Protein AF-A0A969UA60-F1 (afdb_monomer)

Sequence (97 aa):
MLKIASQAKLKPTVFSGFDSRGTWYIPGGDSYAAKFIADAGGDYIWKNDRTTGSLNLSFEQVFDRAQTAEVWINSSQAWRSVDDVINPIVGIANLGL

Solvent-accessible surface area (backbone atoms only — not comparable to full-atom values): 5521 Å² total; per-residue (Å²): 105,57,81,60,28,73,67,50,89,68,55,53,36,27,45,53,35,37,76,60,95,74,36,28,44,27,56,16,18,58,8,71,64,34,49,52,39,44,50,63,30,34,38,46,82,47,55,86,41,82,40,58,53,66,44,81,36,48,63,66,66,44,46,78,68,48,72,82,39,77,37,78,50,72,69,52,90,83,57,86,50,70,62,40,45,65,34,57,89,72,19,70,48,55,75,79,116

pLDDT: mean 86.52, std 13.71, range [45.22, 98.19]

Secondary structure (DSSP, 8-state):
-HHHHTT-S---EEEE-EEETTEEEEE-TTSHHHHHHHHTT-EETTTT---SSEEEE-HHHHHHHHTT-SEEE---SS--SHHHHH-TTTSGGGS--

Radius of gyration: 13.97 Å; Cα contacts (8 Å, |Δi|>4): 162; chains: 1; bounding box: 24×28×43 Å

Mean predicted aligned error: 5.93 Å

Nearest PDB structures (foldseek):
  4m7o-assembly1_A  TM=7.625E-01  e=9.630E-04  Staphylococcus epidermidis ATCC 12228
  5joq-assembly1_A  TM=7.403E-01  e=1.637E-03  Listeria monocytogenes EGD-e
  4mlz-assembly2_B  TM=7.071E-01  e=4.425E-03  Jonesia denitrifi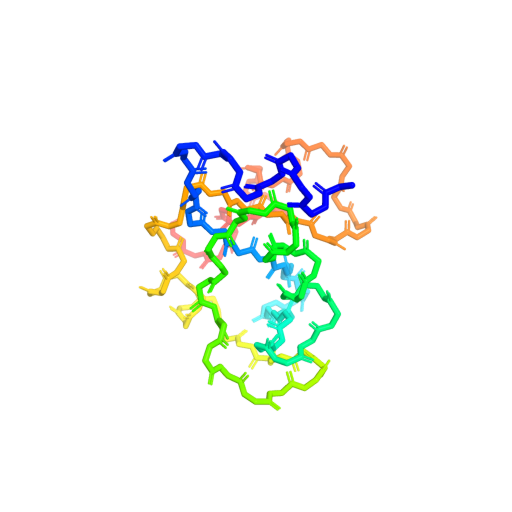cans DSM 20603
  2q8q-assembly1_A  TM=8.078E-01  e=2.480E-02  Staphylococcus aureus subsp. aureus N315
  3be6-assembly2_D  TM=6.530E-01  e=1.812E-01  unclassified

Structure (mmCIF, N/CA/C/O backbone):
data_AF-A0A969UA60-F1
#
_entry.id   AF-A0A969UA60-F1
#
loop_
_atom_site.group_PDB
_atom_site.id
_atom_site.type_symbol
_atom_site.label_atom_id
_atom_site.label_alt_id
_atom_site.label_comp_id
_atom_site.label_asym_id
_atom_site.label_entity_id
_atom_site.label_seq_id
_atom_site.pdbx_PDB_ins_code
_atom_site.Cartn_x
_atom_site.Cartn_y
_atom_site.Cartn_z
_atom_site.occupancy
_atom_site.B_iso_or_equiv
_atom_site.auth_seq_id
_atom_site.auth_comp_id
_atom_site.auth_asym_id
_atom_site.auth_atom_id
_atom_site.pdbx_PDB_model_num
ATOM 1 N N . MET A 1 1 ? 0.661 6.350 19.074 1.00 60.22 1 MET A N 1
ATOM 2 C CA . MET A 1 1 ? -0.091 5.923 17.873 1.00 60.22 1 MET A CA 1
ATOM 3 C C . MET A 1 1 ? -0.913 4.665 18.129 1.00 60.22 1 MET A C 1
ATOM 5 O O . MET A 1 1 ? -2.128 4.792 18.147 1.00 60.22 1 MET A O 1
ATOM 9 N N . LEU A 1 2 ? -0.307 3.516 18.461 1.00 72.06 2 LEU A N 1
ATOM 10 C CA . LEU A 1 2 ? -1.031 2.237 18.631 1.00 72.06 2 LEU A CA 1
ATOM 11 C C . LEU A 1 2 ? -2.231 2.269 19.601 1.00 72.06 2 LEU A C 1
ATOM 13 O O . LEU A 1 2 ? -3.267 1.689 19.305 1.00 72.06 2 LEU A O 1
ATOM 17 N N . LYS A 1 3 ? -2.135 2.991 20.729 1.00 76.12 3 LYS A N 1
ATOM 18 C CA . LYS A 1 3 ? -3.232 3.114 21.714 1.00 76.12 3 LYS A CA 1
ATOM 19 C C . LYS A 1 3 ? -4.482 3.822 21.169 1.00 76.12 3 LYS A C 1
ATOM 21 O O . LYS A 1 3 ? -5.576 3.556 21.644 1.00 76.12 3 LYS A O 1
ATOM 26 N N . ILE A 1 4 ? -4.311 4.748 20.226 1.00 78.69 4 ILE A N 1
ATOM 27 C CA . ILE A 1 4 ? -5.421 5.500 19.622 1.00 78.69 4 ILE A CA 1
ATOM 28 C C . ILE A 1 4 ? -5.987 4.698 18.446 1.00 78.69 4 ILE A C 1
ATOM 30 O O . ILE A 1 4 ? -7.197 4.532 18.345 1.00 78.69 4 ILE A O 1
ATOM 34 N N . ALA A 1 5 ? -5.113 4.125 17.610 1.00 77.12 5 ALA A N 1
ATOM 35 C CA . ALA A 1 5 ? -5.514 3.291 16.477 1.00 77.12 5 ALA A CA 1
ATOM 36 C C . ALA A 1 5 ? -6.301 2.041 16.912 1.00 77.12 5 ALA A C 1
ATOM 38 O O . ALA A 1 5 ? -7.282 1.676 16.272 1.00 77.12 5 ALA A O 1
ATOM 39 N N . SER A 1 6 ? -5.950 1.419 18.044 1.00 75.19 6 SER A N 1
ATOM 40 C CA . SER A 1 6 ? -6.684 0.256 18.565 1.00 75.19 6 SER A CA 1
ATOM 41 C C . SER A 1 6 ? -8.114 0.568 19.021 1.00 75.19 6 SER A C 1
ATOM 43 O O . SER A 1 6 ? -8.918 -0.351 19.164 1.00 75.19 6 SER A O 1
ATOM 45 N N . GLN A 1 7 ? -8.440 1.844 19.238 1.00 82.19 7 GLN A N 1
ATOM 46 C CA . GLN A 1 7 ? -9.776 2.314 19.614 1.00 82.19 7 GLN A CA 1
ATOM 47 C C . GLN A 1 7 ? -10.610 2.750 18.402 1.00 82.19 7 GLN A C 1
ATOM 49 O O . GLN A 1 7 ? -11.782 3.104 18.558 1.00 82.19 7 GLN A O 1
ATOM 54 N N . ALA A 1 8 ? -10.029 2.736 17.198 1.00 82.69 8 ALA A N 1
ATOM 55 C CA . ALA A 1 8 ? -10.742 3.070 15.978 1.00 82.69 8 ALA A CA 1
ATOM 56 C C . ALA A 1 8 ? -11.856 2.045 15.721 1.00 82.69 8 ALA A C 1
ATOM 58 O O . ALA A 1 8 ? -11.627 0.835 15.687 1.00 82.69 8 ALA A O 1
ATOM 59 N N . LYS A 1 9 ? -13.083 2.544 15.543 1.00 82.38 9 LYS A N 1
ATOM 60 C CA . LYS A 1 9 ? -14.250 1.709 15.219 1.00 82.38 9 LYS A CA 1
ATOM 61 C C . LYS A 1 9 ? -14.244 1.241 13.765 1.00 82.38 9 LYS A C 1
ATOM 63 O O . LYS A 1 9 ? -14.787 0.184 13.471 1.00 82.38 9 LYS A O 1
ATOM 68 N N . LEU A 1 10 ? -13.650 2.037 12.879 1.00 86.50 10 LEU A N 1
ATOM 69 C CA . LEU A 1 10 ? -13.512 1.730 11.462 1.00 86.50 10 LEU A CA 1
ATOM 70 C C . LEU A 1 10 ? -12.097 1.214 11.199 1.00 86.50 10 LEU A C 1
ATOM 72 O O . LEU A 1 10 ? -11.128 1.831 11.642 1.00 86.50 10 LEU A O 1
ATOM 76 N N . LYS A 1 11 ? -11.999 0.112 10.459 1.00 91.50 11 LYS A N 1
ATOM 77 C CA . LYS A 1 11 ? -10.744 -0.415 9.922 1.00 91.50 11 LYS A CA 1
ATOM 78 C C . LYS A 1 11 ? -10.909 -0.534 8.412 1.00 91.50 11 LYS A C 1
ATOM 80 O O . LYS A 1 11 ? -11.343 -1.593 7.961 1.00 91.50 11 LYS A O 1
ATOM 85 N N . PRO A 1 12 ? -10.682 0.553 7.654 1.00 95.75 12 PRO A N 1
ATOM 86 C CA . PRO A 1 12 ? -10.914 0.520 6.222 1.00 95.75 12 PRO A CA 1
ATOM 87 C C . PRO A 1 12 ? -10.009 -0.527 5.582 1.00 95.75 12 PRO A C 1
ATOM 89 O O . PRO A 1 12 ? -8.875 -0.727 6.026 1.00 95.75 12 PRO A O 1
ATOM 92 N N . THR A 1 13 ? -10.495 -1.171 4.534 1.00 98.12 13 THR A N 1
ATOM 93 C CA . THR A 1 13 ? -9.658 -1.994 3.664 1.00 98.12 13 THR A CA 1
ATOM 94 C C . THR A 1 13 ? -8.722 -1.092 2.865 1.00 98.12 13 THR A C 1
ATOM 96 O O . THR A 1 13 ? -9.145 -0.130 2.224 1.00 98.12 13 THR A O 1
ATOM 99 N N . VAL A 1 14 ? -7.422 -1.370 2.939 1.00 97.75 14 VAL A N 1
ATOM 100 C CA . VAL A 1 14 ? -6.380 -0.520 2.352 1.00 97.75 14 VAL A CA 1
ATOM 101 C C . VAL A 1 14 ? -5.500 -1.346 1.434 1.00 97.75 14 VAL A C 1
ATOM 103 O O . VAL A 1 14 ? -5.114 -2.470 1.765 1.00 97.75 14 VAL A O 1
ATOM 106 N N . PHE A 1 15 ? -5.081 -0.750 0.325 1.00 96.06 15 PHE A N 1
ATOM 107 C CA . PHE A 1 15 ? -3.912 -1.221 -0.396 1.00 96.06 15 PHE A CA 1
ATOM 108 C C . PHE A 1 15 ? -2.933 -0.108 -0.734 1.00 96.06 15 PHE A C 1
ATOM 110 O O . PHE A 1 15 ? -3.258 1.075 -0.666 1.00 96.06 15 PHE A O 1
ATOM 117 N N . SER A 1 16 ? -1.709 -0.495 -1.077 1.00 95.38 16 SER A N 1
ATOM 118 C CA . SER A 1 16 ? -0.647 0.422 -1.462 1.00 95.38 16 SER A CA 1
ATOM 119 C C . SER A 1 16 ? 0.141 -0.146 -2.629 1.00 95.38 16 SER A C 1
ATOM 121 O O . SER A 1 16 ? 0.091 -1.346 -2.896 1.00 95.38 16 SER A O 1
ATOM 123 N N . GLY A 1 17 ? 0.852 0.731 -3.323 1.00 92.62 17 GLY A N 1
ATOM 124 C CA . GLY A 1 17 ? 1.631 0.405 -4.504 1.00 92.62 17 GLY A CA 1
ATOM 125 C C . GLY A 1 17 ? 1.294 1.315 -5.672 1.00 92.62 17 GLY A C 1
ATOM 126 O O . GLY A 1 17 ? 0.429 2.195 -5.581 1.00 92.62 17 GLY A O 1
ATOM 127 N N . PHE A 1 18 ? 2.015 1.104 -6.762 1.00 89.81 18 PHE A N 1
ATOM 128 C CA . PHE A 1 18 ? 1.908 1.893 -7.978 1.00 89.81 18 PHE A CA 1
ATOM 129 C C . PHE A 1 18 ? 2.249 1.044 -9.201 1.00 89.81 18 PHE A C 1
ATOM 131 O O . PHE A 1 18 ? 3.015 0.081 -9.110 1.00 89.81 18 PHE A O 1
ATOM 138 N N . ASP A 1 19 ? 1.688 1.434 -10.340 1.00 87.88 19 ASP A N 1
ATOM 139 C CA . ASP A 1 19 ? 2.114 0.965 -11.651 1.00 87.88 19 ASP A CA 1
ATOM 140 C C . ASP A 1 19 ? 3.429 1.640 -12.056 1.00 87.88 19 ASP A C 1
ATOM 142 O O . ASP A 1 19 ? 3.608 2.850 -11.907 1.00 87.88 19 ASP A O 1
ATOM 146 N N . SER A 1 20 ? 4.333 0.857 -12.632 1.00 84.69 20 SER A N 1
ATOM 147 C CA . SER A 1 20 ? 5.393 1.377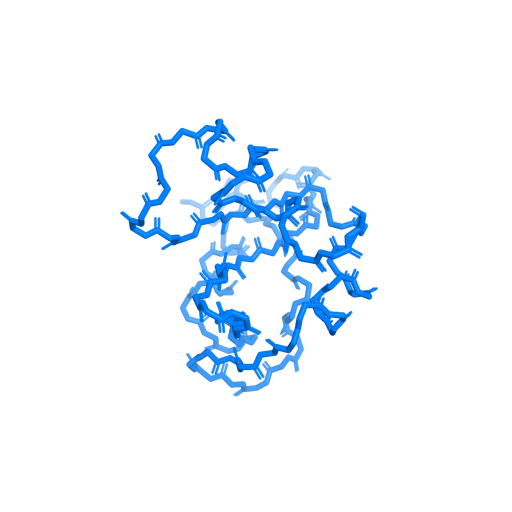 -13.480 1.00 84.69 20 SER A CA 1
ATOM 148 C C . SER A 1 20 ? 5.539 0.479 -14.705 1.00 84.69 2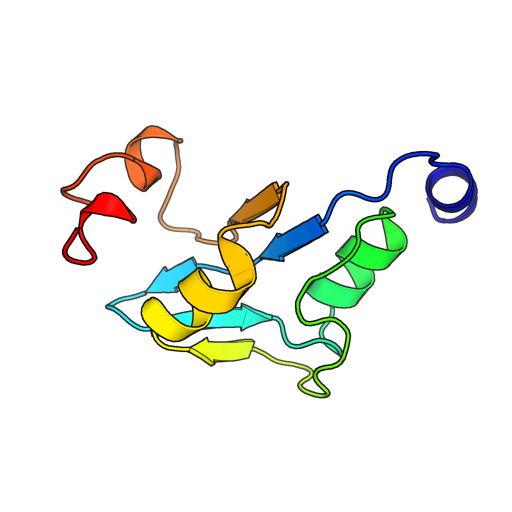0 SER A C 1
ATOM 150 O O . SER A 1 20 ? 6.079 -0.626 -14.623 1.00 84.69 20 SER A O 1
ATOM 152 N N . ARG A 1 21 ? 5.123 1.007 -15.863 1.00 84.12 21 ARG A N 1
ATOM 153 C CA . ARG A 1 21 ? 5.240 0.367 -17.188 1.00 84.12 21 ARG A CA 1
ATOM 154 C C . ARG A 1 21 ? 4.509 -0.981 -17.282 1.00 84.12 21 ARG A C 1
ATOM 156 O O . ARG A 1 21 ? 5.035 -1.924 -17.869 1.00 84.12 21 ARG A O 1
ATOM 163 N N . GLY A 1 22 ? 3.309 -1.075 -16.713 1.00 83.69 22 GLY A N 1
ATOM 164 C CA . GLY A 1 22 ? 2.455 -2.264 -16.771 1.00 83.69 22 GLY A CA 1
ATOM 165 C C . GLY A 1 22 ? 2.760 -3.309 -15.697 1.00 83.69 22 GLY A C 1
ATOM 166 O O . GLY A 1 22 ? 2.127 -4.361 -15.669 1.00 83.69 22 GLY A O 1
ATOM 167 N N . THR A 1 23 ? 3.720 -3.038 -14.809 1.00 89.88 23 THR A N 1
ATOM 168 C CA . THR A 1 23 ? 3.980 -3.853 -13.618 1.00 89.88 23 THR A CA 1
ATOM 169 C C . THR A 1 23 ? 3.617 -3.053 -12.382 1.00 89.88 23 THR A C 1
ATOM 171 O O . THR A 1 23 ? 4.131 -1.956 -12.165 1.00 89.88 23 THR A O 1
ATOM 174 N N . TRP A 1 24 ? 2.754 -3.623 -11.552 1.00 93.06 24 TRP A N 1
ATOM 175 C CA . TRP A 1 24 ? 2.394 -3.062 -10.264 1.00 93.06 24 TRP A CA 1
ATOM 176 C C . TRP A 1 24 ? 3.325 -3.569 -9.174 1.00 93.06 24 TRP A C 1
ATOM 178 O O . TRP A 1 24 ? 3.459 -4.775 -8.963 1.00 93.06 24 TRP A O 1
ATOM 188 N N . TYR A 1 25 ? 3.921 -2.625 -8.455 1.00 94.62 25 TYR A N 1
ATOM 189 C CA . TYR A 1 25 ? 4.796 -2.882 -7.320 1.00 94.62 25 TYR A CA 1
ATOM 190 C C . TYR A 1 25 ? 3.987 -2.728 -6.037 1.00 94.62 25 TYR A C 1
ATOM 192 O O . TYR A 1 25 ? 3.732 -1.616 -5.568 1.00 94.62 25 TYR A O 1
ATOM 200 N N . ILE A 1 26 ? 3.543 -3.859 -5.496 1.00 96.56 26 ILE A N 1
ATOM 201 C CA . ILE A 1 26 ? 2.648 -3.924 -4.339 1.00 96.56 26 ILE A CA 1
ATOM 202 C C . ILE A 1 26 ? 3.444 -4.380 -3.117 1.00 96.56 26 ILE A C 1
ATOM 204 O O . ILE A 1 26 ? 4.041 -5.452 -3.171 1.00 96.56 26 ILE A O 1
ATOM 208 N N . PRO A 1 27 ? 3.463 -3.649 -1.992 1.00 97.31 27 PRO A N 1
ATOM 209 C CA . PRO A 1 27 ? 4.136 -4.122 -0.788 1.00 97.31 27 PRO A CA 1
ATOM 210 C C . PRO A 1 27 ? 3.586 -5.479 -0.321 1.00 97.31 27 PRO A C 1
ATOM 212 O O . PRO A 1 27 ? 2.374 -5.671 -0.227 1.00 97.31 27 PRO A O 1
ATOM 215 N N . GLY A 1 28 ? 4.467 -6.424 -0.007 1.00 97.88 28 GLY A N 1
ATOM 216 C CA . GLY A 1 28 ? 4.074 -7.715 0.558 1.00 97.88 28 GLY A CA 1
ATOM 217 C C . GLY A 1 28 ? 3.492 -7.587 1.970 1.00 97.88 28 GLY A C 1
ATOM 218 O O . GLY A 1 28 ? 3.577 -6.528 2.601 1.00 97.88 28 GLY A O 1
ATOM 219 N N . GLY A 1 29 ? 2.884 -8.655 2.485 1.00 98.06 29 GLY A N 1
ATOM 220 C CA . GLY A 1 29 ? 2.198 -8.629 3.78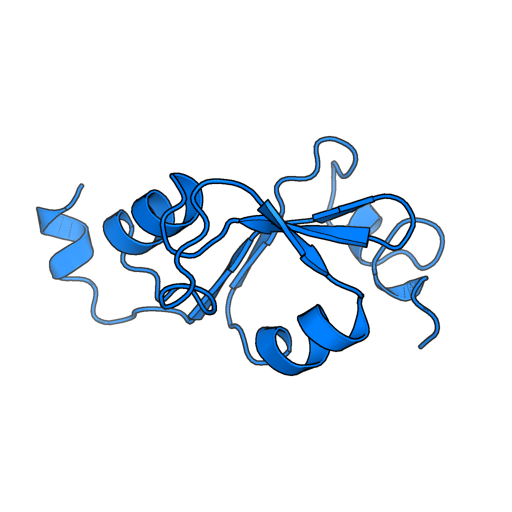5 1.00 98.06 29 GLY A CA 1
ATOM 221 C C . GLY A 1 29 ? 3.135 -8.491 4.989 1.00 98.06 29 GLY A C 1
ATOM 222 O O . GLY A 1 29 ? 2.763 -7.853 5.972 1.00 98.06 29 GLY A O 1
ATOM 223 N N . ASP A 1 30 ? 4.376 -8.970 4.874 1.00 98.19 30 ASP A N 1
ATOM 224 C CA . ASP A 1 30 ? 5.427 -8.816 5.891 1.00 98.19 30 ASP A CA 1
ATOM 225 C C . ASP A 1 30 ? 6.293 -7.552 5.655 1.00 98.19 30 ASP A C 1
ATOM 227 O O . ASP A 1 30 ? 7.351 -7.376 6.267 1.00 98.19 30 ASP A O 1
ATOM 231 N N . SER A 1 31 ? 5.868 -6.649 4.763 1.00 97.62 31 SER A N 1
ATOM 232 C CA . SER A 1 31 ? 6.577 -5.398 4.471 1.00 97.62 31 SER A CA 1
ATOM 233 C C . SER A 1 31 ? 6.379 -4.325 5.549 1.00 97.62 31 SER A C 1
ATOM 235 O O . SER A 1 31 ? 5.399 -4.310 6.301 1.00 97.62 31 SER A O 1
ATOM 237 N N . TYR A 1 32 ? 7.285 -3.341 5.572 1.00 95.69 32 TYR A N 1
ATOM 238 C CA . TYR A 1 32 ? 7.132 -2.152 6.418 1.00 95.69 32 TYR A CA 1
ATOM 239 C C . TYR A 1 32 ? 5.812 -1.415 6.150 1.00 95.69 32 TYR A C 1
ATOM 241 O O . TYR A 1 32 ? 5.154 -0.991 7.095 1.00 95.69 32 TYR A O 1
ATOM 249 N N . ALA A 1 33 ? 5.406 -1.286 4.883 1.00 95.81 33 ALA A N 1
ATOM 250 C CA . ALA A 1 33 ? 4.175 -0.591 4.518 1.00 95.81 33 ALA A CA 1
ATOM 251 C C . ALA A 1 33 ? 2.933 -1.311 5.063 1.00 95.81 33 ALA A C 1
ATOM 253 O O . ALA A 1 33 ? 2.059 -0.664 5.635 1.00 95.81 33 ALA A O 1
ATOM 254 N N . ALA A 1 34 ? 2.882 -2.644 4.963 1.00 97.12 34 ALA A N 1
ATOM 255 C CA . ALA A 1 34 ? 1.793 -3.437 5.531 1.00 97.12 34 ALA A CA 1
ATOM 256 C C . ALA A 1 34 ? 1.704 -3.264 7.055 1.00 97.12 34 ALA A C 1
ATOM 258 O O . ALA A 1 34 ? 0.623 -3.014 7.593 1.00 97.12 34 ALA A O 1
ATOM 259 N N . LYS A 1 35 ? 2.850 -3.303 7.749 1.00 96.38 35 LYS A N 1
ATOM 260 C CA . LYS A 1 35 ? 2.911 -3.049 9.193 1.00 96.38 35 LYS A CA 1
ATOM 261 C C . LYS A 1 35 ? 2.486 -1.626 9.553 1.00 96.38 35 LYS A C 1
ATOM 263 O O . LYS A 1 35 ? 1.721 -1.441 10.491 1.00 96.38 35 LYS A O 1
ATOM 268 N N . PHE A 1 36 ? 2.936 -0.633 8.793 1.00 95.31 36 PHE A N 1
ATOM 269 C CA . PHE A 1 36 ? 2.575 0.767 8.998 1.00 95.31 36 PHE A CA 1
ATOM 270 C C . PHE A 1 36 ? 1.064 0.996 8.855 1.00 95.31 36 PHE A C 1
ATOM 272 O O . PHE A 1 36 ? 0.456 1.660 9.692 1.00 95.31 36 PHE A O 1
ATOM 279 N N . ILE A 1 37 ? 0.441 0.394 7.838 1.00 95.81 37 ILE A N 1
ATOM 280 C CA . ILE A 1 37 ? -1.013 0.439 7.630 1.00 95.81 37 ILE A CA 1
ATOM 281 C C . ILE A 1 37 ? -1.749 -0.220 8.804 1.00 95.81 37 ILE A C 1
ATOM 283 O O . ILE A 1 37 ? -2.701 0.360 9.330 1.00 95.81 37 ILE A O 1
ATOM 287 N N . ALA A 1 38 ? -1.291 -1.392 9.253 1.00 94.88 38 ALA A N 1
ATOM 288 C CA . ALA A 1 38 ? -1.885 -2.091 10.390 1.00 94.88 38 ALA A CA 1
ATOM 289 C C . ALA A 1 38 ? -1.775 -1.279 11.694 1.00 94.88 38 ALA A C 1
ATOM 291 O O . ALA A 1 38 ? -2.754 -1.150 12.431 1.00 94.88 38 ALA A O 1
ATOM 292 N N . ASP A 1 39 ? -0.615 -0.669 11.952 1.00 94.25 39 ASP A N 1
ATOM 293 C CA . ASP A 1 39 ? -0.368 0.185 13.118 1.00 94.25 39 ASP A CA 1
ATOM 294 C C . ASP A 1 39 ? -1.226 1.467 13.097 1.00 94.25 39 ASP A C 1
ATOM 296 O O . ASP A 1 39 ? -1.570 2.005 14.155 1.00 94.25 39 ASP A O 1
ATOM 300 N N . ALA A 1 40 ? -1.603 1.940 11.903 1.00 93.12 40 ALA A N 1
ATOM 301 C CA . ALA A 1 40 ? -2.543 3.042 11.695 1.00 93.12 40 ALA A CA 1
ATOM 302 C C . ALA A 1 40 ? -4.024 2.620 11.808 1.00 93.12 40 ALA A C 1
ATOM 304 O O . ALA A 1 40 ? -4.903 3.481 11.813 1.00 93.12 40 ALA A O 1
ATOM 305 N N . GLY A 1 41 ? -4.308 1.319 11.941 1.00 93.88 41 GLY A N 1
ATOM 306 C CA . GLY A 1 41 ? -5.659 0.768 12.074 1.00 93.88 41 GLY A CA 1
ATOM 307 C C . GLY A 1 41 ? -6.324 0.353 10.757 1.00 93.88 41 GLY A C 1
ATOM 308 O O . GLY A 1 41 ? -7.508 0.030 10.770 1.00 93.88 41 GLY A O 1
ATOM 309 N N . GLY A 1 42 ? -5.598 0.344 9.637 1.00 95.56 42 GLY A N 1
ATOM 310 C CA . GLY A 1 42 ? -6.104 -0.149 8.353 1.00 95.56 42 GLY A CA 1
ATOM 311 C C . GLY A 1 42 ? -6.056 -1.675 8.239 1.00 95.56 42 GLY A C 1
ATOM 312 O O . GLY A 1 42 ? -5.214 -2.331 8.856 1.00 95.56 42 GLY A O 1
ATOM 313 N N . ASP A 1 43 ? -6.943 -2.241 7.420 1.00 96.94 43 ASP A N 1
ATOM 314 C CA . ASP A 1 43 ? -6.926 -3.655 7.051 1.00 96.94 43 ASP A CA 1
ATOM 315 C C . ASP A 1 43 ? -6.265 -3.853 5.677 1.00 96.94 43 ASP A C 1
ATOM 317 O O . ASP A 1 43 ? -6.887 -3.655 4.632 1.00 96.94 43 ASP A O 1
ATOM 321 N N . TYR A 1 44 ? -4.975 -4.201 5.665 1.00 97.81 44 TYR A N 1
ATOM 322 C CA . TYR A 1 44 ? -4.214 -4.334 4.423 1.00 97.81 44 TYR A CA 1
ATOM 323 C C . TYR A 1 44 ? -4.617 -5.586 3.628 1.00 97.81 44 TYR A C 1
ATOM 325 O O . TYR A 1 44 ? -4.525 -6.707 4.131 1.00 97.81 44 TYR A O 1
ATOM 333 N N . ILE A 1 45 ? -4.996 -5.433 2.356 1.00 97.88 45 ILE A N 1
ATOM 334 C CA . ILE A 1 45 ? -5.571 -6.547 1.574 1.00 97.88 45 ILE A CA 1
ATOM 335 C C . ILE A 1 45 ? -4.561 -7.653 1.205 1.00 97.88 45 ILE A C 1
ATOM 337 O O . ILE A 1 45 ? -4.958 -8.770 0.874 1.00 97.88 45 ILE A O 1
ATOM 341 N N . TRP A 1 46 ? -3.254 -7.383 1.313 1.00 97.56 46 TRP A N 1
ATOM 342 C CA . TRP A 1 46 ? -2.182 -8.380 1.164 1.00 97.56 46 TRP A CA 1
ATOM 343 C C . TRP A 1 46 ? -1.555 -8.819 2.497 1.00 97.56 46 TRP A C 1
ATOM 345 O O . TRP A 1 46 ? -0.521 -9.476 2.488 1.00 97.56 46 TRP A O 1
ATOM 355 N N . LYS A 1 47 ? -2.181 -8.540 3.650 1.00 97.56 47 LYS A N 1
ATOM 356 C CA . LYS A 1 47 ? -1.645 -8.852 4.998 1.00 97.56 47 LYS A CA 1
ATOM 357 C C . LYS A 1 47 ? -1.207 -10.305 5.245 1.00 97.56 47 LYS A C 1
ATOM 359 O O . LYS A 1 47 ? -0.451 -10.551 6.174 1.00 97.56 47 LYS A O 1
ATOM 364 N N . ASN A 1 48 ? -1.704 -11.266 4.461 1.00 97.56 48 ASN A N 1
ATOM 365 C CA . ASN A 1 48 ? -1.374 -12.689 4.612 1.00 97.56 48 ASN A CA 1
ATOM 366 C C . ASN A 1 48 ? -0.183 -13.141 3.746 1.00 97.56 48 ASN A C 1
ATOM 368 O O . ASN A 1 48 ? 0.262 -14.282 3.875 1.00 97.56 48 ASN A O 1
ATOM 372 N N . ASP A 1 49 ? 0.304 -12.285 2.847 1.00 97.88 49 ASP A N 1
ATOM 373 C CA . ASP A 1 49 ? 1.500 -12.550 2.053 1.00 97.88 49 ASP A CA 1
ATOM 374 C C . ASP A 1 49 ? 2.769 -12.450 2.921 1.00 97.88 49 ASP A C 1
ATOM 376 O O . ASP A 1 49 ? 2.843 -11.627 3.828 1.00 97.88 49 ASP A O 1
ATOM 380 N N . ARG A 1 50 ? 3.776 -13.288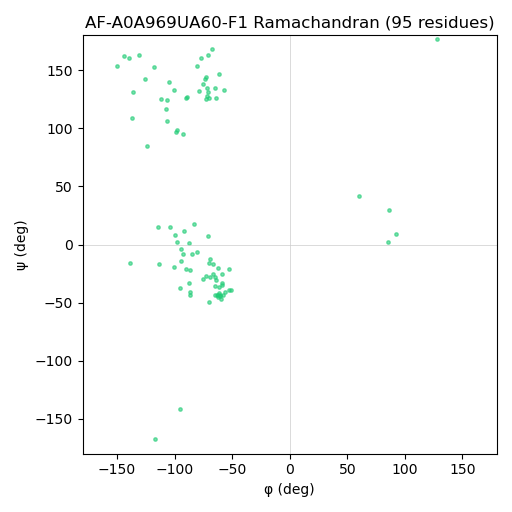 2.653 1.00 97.88 50 ARG A N 1
ATOM 381 C CA . ARG A 1 50 ? 5.002 -13.389 3.474 1.00 97.88 50 ARG A CA 1
ATOM 382 C C . ARG A 1 50 ? 6.202 -12.637 2.901 1.00 97.88 50 ARG A C 1
ATOM 384 O O . ARG A 1 50 ? 7.327 -12.783 3.374 1.00 97.88 50 ARG A O 1
ATOM 391 N N . THR A 1 51 ? 5.988 -11.856 1.850 1.00 98.19 51 THR A N 1
ATOM 392 C CA . THR A 1 51 ? 7.048 -11.096 1.196 1.00 98.19 51 THR A CA 1
ATOM 393 C C . THR A 1 51 ? 7.343 -9.838 2.007 1.00 98.19 51 THR A C 1
ATOM 395 O O . THR A 1 51 ? 6.442 -9.090 2.381 1.00 98.19 51 THR A O 1
ATOM 398 N N . THR A 1 52 ? 8.622 -9.576 2.269 1.00 97.00 52 THR A N 1
ATOM 399 C CA . THR A 1 52 ? 9.075 -8.368 2.982 1.00 97.00 52 THR A CA 1
ATOM 400 C C . THR A 1 52 ? 9.291 -7.172 2.049 1.00 97.00 52 THR A C 1
ATOM 402 O O . THR A 1 52 ? 9.280 -6.023 2.493 1.00 97.00 52 THR A O 1
ATOM 405 N N . GLY A 1 53 ? 9.492 -7.442 0.754 1.00 93.94 53 GLY A N 1
ATOM 406 C CA . GLY A 1 53 ? 9.651 -6.462 -0.321 1.00 93.94 53 GLY A CA 1
ATOM 407 C C . GLY A 1 53 ? 8.347 -6.173 -1.068 1.00 93.94 53 GLY A C 1
ATOM 408 O O . GLY A 1 53 ? 7.278 -6.093 -0.466 1.00 93.94 53 GLY A O 1
ATOM 409 N N . SER A 1 54 ? 8.442 -6.004 -2.388 1.00 95.44 54 SER A N 1
ATOM 410 C CA . SER A 1 54 ? 7.280 -5.813 -3.265 1.00 95.44 54 SER A CA 1
ATOM 411 C C . SER A 1 54 ? 6.971 -7.077 -4.062 1.00 95.44 54 SER A C 1
ATOM 413 O O . SER A 1 54 ? 7.875 -7.741 -4.566 1.00 95.44 54 SER A O 1
ATOM 415 N N . LEU A 1 55 ? 5.686 -7.376 -4.191 1.00 97.31 55 LEU A N 1
ATOM 416 C CA . LEU A 1 55 ? 5.124 -8.233 -5.218 1.00 97.31 55 LEU A CA 1
ATOM 417 C C . LEU A 1 55 ? 5.136 -7.471 -6.547 1.00 97.31 55 LEU A C 1
ATOM 419 O O . LEU A 1 55 ? 4.846 -6.275 -6.573 1.00 97.31 55 LEU A O 1
ATOM 423 N N . ASN A 1 56 ? 5.415 -8.184 -7.635 1.00 96.56 56 ASN A N 1
ATOM 424 C CA . ASN A 1 56 ? 5.304 -7.665 -8.995 1.00 96.56 56 ASN A CA 1
ATOM 425 C C . ASN A 1 56 ? 4.073 -8.307 -9.632 1.00 96.56 56 ASN A C 1
ATOM 427 O O . ASN A 1 56 ? 4.090 -9.503 -9.926 1.00 96.56 56 ASN A O 1
ATOM 431 N N . LEU A 1 57 ? 3.003 -7.534 -9.782 1.00 96.06 57 LEU A N 1
ATOM 432 C CA . LEU A 1 57 ? 1.707 -8.023 -10.246 1.00 96.06 57 LEU A CA 1
ATOM 433 C C . LEU A 1 57 ? 1.302 -7.348 -11.558 1.00 96.06 57 LEU A C 1
ATOM 435 O O . LEU A 1 57 ? 1.690 -6.216 -11.843 1.00 96.06 57 LEU A O 1
ATOM 439 N N . SER A 1 58 ? 0.501 -8.053 -12.349 1.00 94.19 58 SER A N 1
ATOM 440 C CA . SER A 1 58 ? -0.247 -7.462 -13.464 1.00 94.19 58 SER A CA 1
ATOM 441 C C . SER A 1 58 ? -1.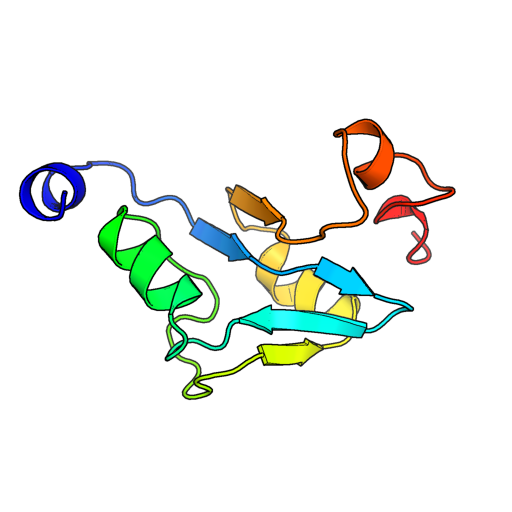385 -6.574 -12.952 1.00 94.19 58 SER A C 1
ATOM 443 O O . SER A 1 58 ? -1.797 -6.685 -11.792 1.00 94.19 58 SER A O 1
ATOM 445 N N . PHE A 1 59 ? -1.920 -5.711 -13.821 1.00 90.81 59 PHE A N 1
ATOM 446 C CA . PHE A 1 59 ? -3.094 -4.907 -13.486 1.00 90.81 59 PHE A CA 1
ATOM 447 C C . PHE A 1 59 ? -4.28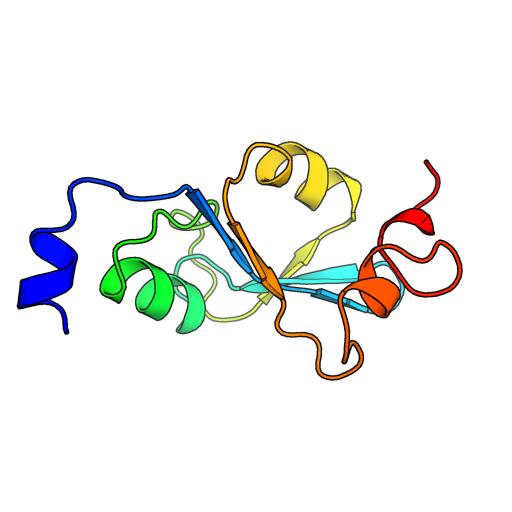1 -5.788 -13.094 1.00 90.81 59 PHE A C 1
ATOM 449 O O . PHE A 1 59 ? -4.916 -5.520 -12.083 1.00 90.81 59 PHE A O 1
ATOM 456 N N . GLU A 1 60 ? -4.539 -6.868 -13.828 1.00 92.69 60 GLU A N 1
ATOM 457 C CA . GLU A 1 60 ? -5.668 -7.768 -13.598 1.00 92.69 60 GLU A CA 1
ATOM 458 C C . GLU A 1 60 ? -5.587 -8.420 -12.215 1.00 92.69 60 GLU A C 1
ATOM 460 O O . GLU A 1 60 ? -6.582 -8.476 -11.497 1.00 92.69 60 GLU A O 1
ATOM 465 N N . GLN A 1 61 ? -4.392 -8.850 -11.797 1.00 95.75 61 GLN A N 1
ATOM 466 C CA . GLN A 1 61 ? -4.166 -9.406 -10.457 1.00 95.75 61 GLN A CA 1
ATOM 467 C C . GLN A 1 61 ? -4.379 -8.373 -9.345 1.00 95.75 61 GLN A C 1
ATOM 469 O O . GLN A 1 61 ? -4.841 -8.726 -8.258 1.00 95.75 61 GLN A O 1
ATOM 474 N N . VAL A 1 62 ? -4.012 -7.111 -9.590 1.00 94.75 62 VAL A N 1
ATOM 475 C CA . VAL A 1 62 ? -4.276 -6.021 -8.645 1.00 94.75 62 VAL A CA 1
ATOM 476 C C . VAL A 1 62 ? -5.766 -5.718 -8.609 1.00 94.75 62 VAL A C 1
ATOM 478 O O . VAL A 1 62 ? -6.337 -5.685 -7.525 1.00 94.75 62 VAL A O 1
ATOM 481 N N . PHE A 1 63 ? -6.403 -5.550 -9.764 1.00 93.19 63 PHE A N 1
ATOM 482 C CA . PHE A 1 63 ? -7.811 -5.201 -9.898 1.00 93.19 63 PHE A CA 1
ATOM 483 C C . PHE A 1 63 ? -8.728 -6.246 -9.255 1.00 93.19 63 PHE A C 1
ATOM 485 O O . PHE A 1 63 ? -9.576 -5.877 -8.445 1.00 93.19 63 PHE A O 1
ATOM 492 N N . ASP A 1 64 ? -8.499 -7.537 -9.524 1.00 94.88 64 ASP A N 1
ATOM 493 C CA . ASP A 1 64 ? -9.276 -8.656 -8.968 1.00 94.88 64 ASP A CA 1
ATOM 494 C C . ASP A 1 64 ? -9.406 -8.573 -7.438 1.00 94.88 64 ASP A C 1
ATOM 496 O O . ASP A 1 64 ? -10.481 -8.791 -6.877 1.00 94.88 64 ASP A O 1
ATOM 500 N N . ARG A 1 65 ? -8.327 -8.167 -6.757 1.00 95.62 65 ARG A N 1
ATOM 501 C CA . ARG A 1 65 ? -8.287 -8.069 -5.294 1.00 95.62 65 ARG A CA 1
ATOM 502 C C . ARG A 1 65 ? -8.593 -6.674 -4.749 1.00 95.62 65 ARG A C 1
ATOM 504 O O . ARG A 1 65 ? -9.184 -6.560 -3.679 1.00 95.62 65 ARG A O 1
ATOM 511 N N . ALA A 1 66 ? -8.137 -5.623 -5.424 1.00 95.38 66 ALA A N 1
ATOM 512 C CA . ALA A 1 66 ? -8.121 -4.259 -4.899 1.00 95.38 66 ALA A CA 1
ATOM 513 C C . ALA A 1 66 ? -9.350 -3.431 -5.285 1.00 95.38 66 ALA A C 1
ATOM 515 O O . ALA A 1 66 ? -9.577 -2.398 -4.662 1.00 95.38 66 ALA A O 1
ATOM 516 N N . GLN A 1 67 ? -10.169 -3.869 -6.252 1.00 93.00 67 GLN A N 1
ATOM 517 C CA . GLN A 1 67 ? -11.344 -3.104 -6.701 1.00 93.00 67 GLN A CA 1
ATOM 518 C C . GLN A 1 67 ? -12.360 -2.805 -5.584 1.00 93.00 67 GLN A C 1
ATOM 520 O O . GLN A 1 67 ? -13.096 -1.828 -5.671 1.00 93.00 67 GLN A O 1
ATOM 525 N N . THR A 1 68 ? -12.407 -3.630 -4.532 1.00 91.56 68 THR A N 1
ATOM 526 C CA . THR A 1 68 ? -13.296 -3.432 -3.376 1.00 91.56 68 THR A CA 1
ATOM 527 C C . THR A 1 68 ? -12.603 -2.769 -2.186 1.00 91.56 68 THR A C 1
ATOM 529 O O . THR A 1 68 ? -13.218 -2.654 -1.128 1.00 91.56 68 THR A O 1
ATOM 532 N N . ALA A 1 69 ? -11.326 -2.394 -2.306 1.00 96.00 69 ALA A N 1
ATOM 533 C CA . ALA A 1 69 ? -10.619 -1.710 -1.234 1.00 96.00 69 ALA A CA 1
ATOM 534 C C . ALA A 1 69 ? -11.140 -0.275 -1.092 1.00 96.00 69 ALA A C 1
ATOM 536 O O . ALA A 1 69 ? -11.280 0.453 -2.072 1.00 96.00 69 ALA A O 1
ATOM 537 N N . GLU A 1 70 ? -11.391 0.146 0.141 1.00 96.31 70 GLU A N 1
ATOM 538 C CA . GLU A 1 70 ? -11.914 1.483 0.436 1.00 96.31 70 GLU A CA 1
ATOM 539 C C . GLU A 1 70 ? -10.865 2.581 0.232 1.00 96.31 70 GLU A C 1
ATOM 541 O O . GLU A 1 70 ? -11.212 3.732 -0.031 1.00 96.31 70 GLU A O 1
ATOM 546 N N . VAL A 1 71 ? -9.578 2.244 0.375 1.00 94.94 71 VAL A N 1
ATOM 547 C CA . VAL A 1 71 ? -8.476 3.205 0.290 1.00 94.94 71 VAL A CA 1
ATOM 548 C C . VAL A 1 71 ? -7.320 2.655 -0.538 1.00 94.94 71 VAL A C 1
ATOM 550 O O . VAL A 1 71 ? -6.792 1.572 -0.273 1.00 94.94 71 VAL A O 1
ATOM 553 N N . TRP A 1 72 ? -6.846 3.478 -1.472 1.00 93.25 72 TRP A N 1
ATOM 554 C CA . TRP A 1 72 ? -5.569 3.295 -2.152 1.00 93.25 72 TRP A CA 1
ATOM 555 C C . TRP A 1 72 ? -4.546 4.323 -1.662 1.00 93.25 72 TRP A C 1
ATOM 557 O O . TRP A 1 72 ? -4.700 5.525 -1.872 1.00 93.25 72 TRP A O 1
ATOM 567 N N . ILE A 1 73 ? -3.471 3.848 -1.034 1.00 92.75 73 ILE A N 1
ATOM 568 C CA . ILE A 1 73 ? -2.296 4.657 -0.703 1.00 92.75 73 ILE A CA 1
ATOM 569 C C . ILE A 1 73 ? -1.290 4.530 -1.840 1.00 92.75 73 ILE A C 1
ATOM 571 O O . ILE A 1 73 ? -0.477 3.599 -1.884 1.00 92.75 73 ILE A O 1
ATOM 575 N N . ASN A 1 74 ? -1.340 5.480 -2.762 1.00 86.88 74 ASN A N 1
ATOM 576 C CA . ASN A 1 74 ? -0.372 5.546 -3.838 1.00 86.88 74 ASN A CA 1
ATOM 577 C C . ASN A 1 74 ? 1.013 5.967 -3.314 1.00 86.88 74 ASN A C 1
ATOM 579 O O . ASN A 1 74 ? 1.137 6.945 -2.581 1.00 86.88 74 ASN A O 1
ATOM 583 N N . SER A 1 75 ? 2.051 5.224 -3.701 1.00 81.69 75 SER A N 1
ATOM 584 C CA . SER A 1 75 ? 3.451 5.499 -3.346 1.00 81.69 75 SER A CA 1
ATOM 585 C C . SER A 1 75 ? 4.322 5.858 -4.557 1.00 81.69 75 SER A C 1
ATOM 587 O O . SER A 1 75 ? 5.551 5.862 -4.458 1.00 81.69 75 SER A O 1
ATOM 589 N N . SER A 1 76 ? 3.700 6.176 -5.699 1.00 81.38 76 SER A N 1
ATOM 590 C CA . SER A 1 76 ? 4.402 6.661 -6.886 1.00 81.38 76 SER A CA 1
ATOM 591 C C . SER A 1 76 ? 5.043 8.012 -6.593 1.00 81.38 76 SER A C 1
ATOM 593 O O . SER A 1 76 ? 4.406 8.918 -6.067 1.00 81.38 76 SER A O 1
ATOM 595 N N . GLN A 1 77 ? 6.302 8.175 -6.994 1.00 76.75 77 GLN A N 1
ATOM 596 C CA . GLN A 1 77 ? 6.954 9.488 -6.995 1.00 76.75 77 GLN A CA 1
ATOM 597 C C . GLN A 1 77 ? 6.655 10.281 -8.278 1.00 76.75 77 GLN A C 1
ATOM 599 O O . GLN A 1 77 ? 7.030 11.449 -8.384 1.00 76.75 77 GLN A O 1
ATOM 604 N N . ALA A 1 78 ? 6.021 9.645 -9.270 1.00 77.62 78 ALA A N 1
ATOM 605 C CA . ALA A 1 78 ? 5.728 10.255 -10.562 1.00 77.62 78 ALA A CA 1
ATOM 606 C C . ALA A 1 78 ? 4.399 11.021 -10.564 1.00 77.62 78 ALA A C 1
ATOM 608 O O . ALA A 1 78 ? 4.287 12.035 -11.251 1.00 77.62 78 ALA A O 1
ATOM 609 N N . TRP A 1 79 ? 3.409 10.560 -9.799 1.00 78.06 79 TRP A N 1
ATOM 610 C CA . TRP A 1 79 ? 2.091 11.186 -9.731 1.00 78.06 79 TRP A CA 1
ATOM 611 C C . TRP A 1 79 ? 2.069 12.254 -8.643 1.00 78.06 79 TRP A C 1
ATOM 613 O O . TRP A 1 79 ? 2.455 12.013 -7.502 1.00 78.06 79 TRP A O 1
ATOM 623 N N . ARG A 1 80 ? 1.647 13.461 -9.014 1.00 79.94 80 ARG A N 1
ATOM 624 C CA . ARG A 1 80 ? 1.659 14.652 -8.151 1.00 79.94 80 ARG A CA 1
ATOM 625 C C . ARG A 1 80 ? 0.257 15.132 -7.808 1.00 79.94 80 ARG A C 1
ATOM 627 O O . ARG A 1 80 ? 0.092 15.927 -6.887 1.00 79.94 80 ARG A O 1
ATOM 634 N N . SER A 1 81 ? -0.736 14.673 -8.555 1.00 83.19 81 SER A N 1
ATOM 635 C CA . SER A 1 81 ? -2.125 15.091 -8.455 1.00 83.19 81 SER A CA 1
ATOM 636 C C . SER A 1 81 ? -3.069 13.921 -8.719 1.00 83.19 81 SER A C 1
ATOM 638 O O . SER A 1 81 ? -2.686 12.910 -9.306 1.00 83.19 81 SER A O 1
ATOM 640 N N . VAL A 1 82 ? -4.329 14.071 -8.303 1.00 81.38 82 VAL A N 1
ATOM 641 C CA . VAL A 1 82 ? -5.394 13.117 -8.654 1.00 81.38 82 VAL A CA 1
ATOM 642 C C . VAL A 1 82 ? -5.550 13.022 -10.174 1.00 81.38 82 VAL A C 1
ATOM 644 O O . VAL A 1 82 ? -5.763 11.927 -10.688 1.00 81.38 82 VAL A O 1
ATOM 647 N N . ASP A 1 83 ? -5.357 14.133 -10.890 1.00 83.06 83 ASP A N 1
ATOM 648 C CA . ASP A 1 83 ? -5.428 14.190 -12.352 1.00 83.06 83 ASP A CA 1
ATOM 649 C C . ASP A 1 83 ? -4.420 13.258 -13.028 1.00 83.06 83 ASP A C 1
ATOM 651 O O . ASP A 1 83 ? -4.748 12.681 -14.060 1.00 83.06 83 ASP A O 1
ATOM 655 N N . ASP A 1 84 ? -3.240 13.041 -12.441 1.00 78.75 84 ASP A N 1
ATOM 656 C CA . ASP A 1 84 ? -2.244 12.099 -12.974 1.00 78.75 84 ASP A CA 1
ATOM 657 C C . ASP A 1 84 ? -2.724 10.640 -12.897 1.00 78.75 84 ASP A C 1
ATOM 659 O O . ASP A 1 84 ? -2.293 9.800 -13.683 1.00 78.75 84 ASP A O 1
ATOM 663 N N . VAL A 1 85 ? -3.635 10.341 -11.965 1.00 78.19 85 VAL A N 1
ATOM 664 C CA . VAL A 1 85 ? -4.204 9.004 -11.744 1.00 78.19 85 VAL A CA 1
ATOM 665 C C . VAL A 1 85 ? -5.417 8.761 -12.636 1.00 78.19 85 VAL A C 1
ATOM 667 O O . VAL A 1 85 ? -5.582 7.661 -13.163 1.00 78.19 85 VAL A O 1
ATOM 670 N N . ILE A 1 86 ? -6.276 9.768 -12.799 1.00 77.31 86 ILE A N 1
ATOM 671 C CA . ILE A 1 86 ? -7.539 9.631 -13.537 1.00 77.31 86 ILE A CA 1
ATOM 672 C C . ILE A 1 86 ? -7.399 9.952 -15.026 1.00 77.31 86 ILE A C 1
ATOM 674 O O . ILE A 1 86 ? -8.234 9.506 -15.810 1.00 77.31 86 ILE A O 1
ATOM 678 N N . ASN A 1 87 ? -6.365 10.697 -15.444 1.00 70.19 87 ASN A N 1
ATOM 679 C CA . ASN A 1 87 ? -6.207 11.009 -16.859 1.00 70.19 87 ASN A CA 1
ATOM 680 C C . ASN A 1 87 ? -5.774 9.775 -17.660 1.00 70.19 87 ASN A C 1
ATOM 682 O O . ASN A 1 87 ? -4.721 9.193 -17.381 1.00 70.19 87 ASN A O 1
ATOM 686 N N . PRO A 1 88 ? -6.487 9.447 -18.747 1.00 56.53 88 PRO A N 1
ATOM 687 C CA . PRO A 1 88 ? -6.211 8.289 -19.591 1.00 56.53 88 PRO A CA 1
ATOM 688 C C . PRO A 1 88 ? -4.938 8.420 -20.426 1.00 56.53 88 PRO A C 1
ATOM 690 O O . PRO A 1 88 ? -4.706 7.579 -21.266 1.00 56.53 88 PRO A O 1
ATOM 693 N N . ILE A 1 89 ? -4.106 9.448 -20.246 1.00 54.78 89 ILE A N 1
ATOM 694 C CA . ILE A 1 89 ? -2.798 9.553 -20.918 1.00 54.78 89 ILE A CA 1
ATOM 695 C C . ILE A 1 89 ? -1.652 9.135 -19.972 1.00 54.78 89 ILE A C 1
ATOM 697 O O . ILE A 1 89 ? -0.573 8.771 -20.432 1.00 54.78 89 ILE A O 1
ATOM 701 N N . VAL A 1 90 ? -1.885 9.125 -18.653 1.00 55.44 90 VAL A N 1
ATOM 702 C CA . VAL A 1 90 ? -0.838 8.972 -17.617 1.00 55.44 90 VAL A CA 1
ATOM 703 C C . VAL A 1 90 ? -1.223 8.050 -16.452 1.00 55.44 90 VAL A C 1
ATOM 705 O O . VAL A 1 90 ? -0.331 7.605 -15.728 1.00 55.44 90 VAL A O 1
ATOM 708 N N . GLY A 1 91 ? -2.512 7.747 -16.285 1.00 58.00 91 GLY A N 1
ATOM 709 C CA . GL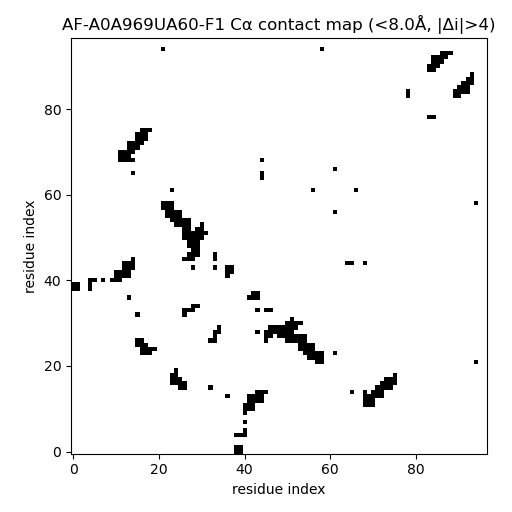Y A 1 91 ? -3.055 7.064 -15.113 1.00 58.00 91 GLY A CA 1
ATOM 710 C C . GLY A 1 91 ? -3.689 5.699 -15.391 1.00 58.00 91 GLY A C 1
ATOM 711 O O . GLY A 1 91 ? -3.550 5.126 -16.471 1.00 58.00 91 GLY A O 1
ATOM 712 N N . ILE A 1 92 ? -4.426 5.175 -14.406 1.00 62.25 92 ILE A N 1
ATOM 713 C CA . ILE A 1 92 ? -5.015 3.820 -14.438 1.00 62.25 92 ILE A CA 1
ATOM 714 C C . ILE A 1 92 ? -6.039 3.617 -15.565 1.00 62.25 92 ILE A C 1
ATOM 716 O O . ILE A 1 92 ? -6.287 2.486 -15.968 1.00 62.25 92 ILE A O 1
ATOM 720 N N . ALA A 1 93 ? -6.593 4.701 -16.114 1.00 54.12 93 ALA A N 1
ATOM 721 C CA . ALA A 1 93 ? -7.496 4.658 -17.263 1.00 54.12 93 ALA A CA 1
ATOM 722 C C . ALA A 1 93 ? -6.789 4.263 -18.579 1.00 54.12 93 ALA A C 1
ATOM 724 O O . ALA A 1 93 ? -7.451 3.933 -19.553 1.00 54.12 93 ALA A O 1
ATOM 725 N N . ASN A 1 94 ? -5.452 4.248 -18.611 1.00 49.41 94 ASN A N 1
ATOM 726 C CA . ASN A 1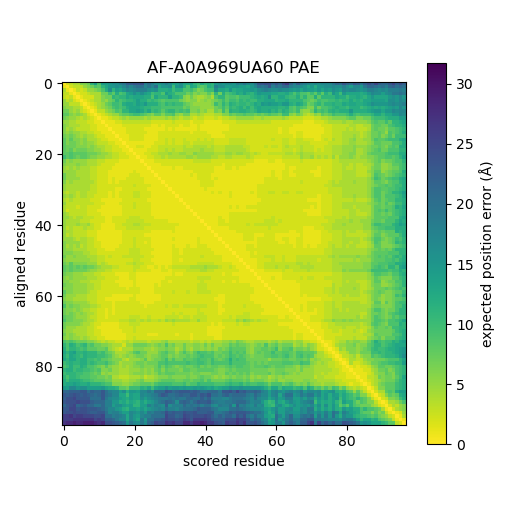 94 ? -4.661 3.815 -19.766 1.00 49.41 94 ASN A CA 1
ATOM 727 C C . ASN A 1 94 ? -4.384 2.295 -19.784 1.00 49.41 94 ASN A C 1
ATOM 729 O O . ASN A 1 94 ? -3.707 1.798 -20.681 1.00 49.41 94 ASN A O 1
ATOM 733 N N . LEU A 1 95 ? -4.890 1.547 -18.793 1.00 54.03 95 LEU A N 1
ATOM 734 C CA . LEU A 1 95 ? -4.702 0.095 -18.654 1.00 54.03 95 LEU A CA 1
ATOM 735 C C . LEU A 1 95 ? -5.700 -0.734 -19.491 1.00 54.03 95 LEU A C 1
ATOM 737 O O . LEU A 1 95 ? -5.843 -1.931 -19.264 1.00 54.03 95 LEU A O 1
ATOM 741 N N . GLY A 1 96 ? -6.345 -0.122 -20.493 1.00 46.47 96 GLY A N 1
ATOM 742 C CA . GLY A 1 96 ? -7.141 -0.829 -21.504 1.00 46.47 96 GLY A CA 1
ATOM 743 C C . GLY A 1 96 ? -8.603 -1.105 -21.138 1.00 46.47 96 GLY A C 1
ATOM 744 O O . GLY A 1 96 ? -9.151 -2.097 -21.616 1.00 46.47 96 GLY A O 1
ATOM 745 N N . LEU A 1 97 ? -9.225 -0.247 -20.322 1.00 45.22 97 LEU A N 1
ATOM 746 C CA . LEU A 1 97 ? -10.682 -0.215 -20.124 1.00 45.22 97 LEU A CA 1
ATOM 747 C C . LEU A 1 97 ? -11.344 0.826 -21.033 1.00 45.22 97 LEU A C 1
ATOM 749 O O . LEU A 1 97 ? -10.774 1.932 -21.165 1.00 45.22 97 LEU A O 1
#

Foldseek 3Di:
DQVVLVPDPDAFEEWEFDDDPQWTWGAALLAPVVVVSVSNRHRYQRVVGPDHGTDTDGPCVCCVRCVPGPYYDYPDPVDDDVCLAPPCVRHPVVSPD